Protein AF-A0AAE0CJY1-F1 (afdb_monomer_lite)

Structure (mmCIF, N/CA/C/O backbone):
data_AF-A0AAE0CJY1-F1
#
_entry.id   AF-A0AAE0CJY1-F1
#
loop_
_atom_site.group_PDB
_atom_site.id
_atom_site.type_symbol
_atom_site.label_atom_id
_atom_site.label_alt_id
_atom_site.label_comp_id
_atom_site.label_asym_id
_atom_site.label_entity_id
_atom_site.label_seq_id
_atom_site.pdbx_PDB_ins_code
_atom_site.Cartn_x
_atom_site.Cartn_y
_atom_site.Cartn_z
_atom_site.occupancy
_atom_site.B_iso_or_equiv
_atom_site.auth_seq_id
_atom_site.auth_comp_id
_atom_site.auth_asym_id
_atom_site.auth_atom_id
_atom_site.pdbx_PDB_model_num
ATOM 1 N N . MET A 1 1 ? 12.814 2.830 -8.014 1.00 66.75 1 MET A N 1
ATOM 2 C CA . MET A 1 1 ? 12.159 2.027 -6.956 1.00 66.75 1 MET A CA 1
ATOM 3 C C . MET A 1 1 ? 10.994 2.787 -6.320 1.00 66.75 1 MET A C 1
ATOM 5 O O . MET A 1 1 ? 9.880 2.330 -6.532 1.00 66.75 1 MET A O 1
ATOM 9 N N . PRO A 1 2 ? 11.166 3.955 -5.658 1.00 80.88 2 PRO A N 1
ATOM 10 C CA . PRO A 1 2 ? 10.028 4.695 -5.076 1.00 80.88 2 PRO A CA 1
ATOM 11 C C . PRO A 1 2 ? 8.967 5.087 -6.116 1.00 80.88 2 PRO A C 1
ATOM 13 O O . PRO A 1 2 ? 7.775 5.058 -5.840 1.00 80.88 2 PRO A O 1
ATOM 16 N N . THR A 1 3 ? 9.392 5.351 -7.352 1.00 83.31 3 THR A N 1
ATOM 17 C CA . THR A 1 3 ? 8.509 5.640 -8.490 1.00 83.31 3 THR A CA 1
ATOM 18 C C . THR A 1 3 ? 7.464 4.555 -8.763 1.00 83.31 3 THR A C 1
ATOM 20 O O . THR A 1 3 ? 6.325 4.890 -9.070 1.00 83.31 3 THR A O 1
ATOM 23 N N . GLN A 1 4 ? 7.809 3.271 -8.623 1.00 83.88 4 GLN A N 1
ATOM 24 C CA . GLN A 1 4 ? 6.857 2.181 -8.863 1.00 83.88 4 GLN A CA 1
ATOM 25 C C . GLN A 1 4 ? 5.826 2.065 -7.742 1.00 83.88 4 GLN A C 1
ATOM 27 O O . GLN A 1 4 ? 4.643 1.931 -8.030 1.00 83.88 4 GLN A O 1
ATOM 32 N N . LEU A 1 5 ? 6.251 2.176 -6.481 1.00 86.94 5 LEU A N 1
ATOM 33 C CA . LEU A 1 5 ? 5.327 2.162 -5.344 1.00 86.94 5 LEU A CA 1
ATOM 34 C C . LEU A 1 5 ? 4.375 3.365 -5.380 1.00 86.94 5 LEU A C 1
ATOM 36 O O . LEU A 1 5 ? 3.177 3.192 -5.188 1.00 86.94 5 LEU A O 1
ATOM 40 N N . ASN A 1 6 ? 4.875 4.556 -5.725 1.00 86.75 6 ASN A N 1
ATOM 41 C CA . ASN A 1 6 ? 4.035 5.741 -5.915 1.00 86.75 6 ASN A CA 1
ATOM 42 C C . ASN A 1 6 ? 3.017 5.548 -7.046 1.00 86.75 6 ASN A C 1
ATOM 44 O O . ASN A 1 6 ? 1.856 5.910 -6.895 1.00 86.75 6 ASN A O 1
ATOM 48 N N . PHE A 1 7 ? 3.422 4.941 -8.164 1.00 86.62 7 PHE A N 1
ATOM 49 C CA . PHE A 1 7 ? 2.495 4.627 -9.251 1.00 86.62 7 PHE A CA 1
ATOM 50 C C . PHE A 1 7 ? 1.404 3.635 -8.814 1.00 86.62 7 PHE A C 1
ATOM 52 O O . PHE A 1 7 ? 0.226 3.827 -9.128 1.00 86.62 7 PHE A O 1
ATOM 59 N N . MET A 1 8 ? 1.777 2.598 -8.055 1.00 88.81 8 MET A N 1
ATOM 60 C CA . MET A 1 8 ? 0.822 1.643 -7.488 1.00 88.81 8 MET A CA 1
ATOM 61 C C . MET A 1 8 ? -0.154 2.346 -6.543 1.00 88.81 8 MET A C 1
ATOM 63 O O . MET A 1 8 ? -1.360 2.165 -6.695 1.00 88.81 8 MET A O 1
ATOM 67 N N . LEU A 1 9 ? 0.338 3.206 -5.647 1.00 89.31 9 LEU A N 1
ATOM 68 C CA . LEU A 1 9 ? -0.497 3.978 -4.727 1.00 89.31 9 LEU A CA 1
ATOM 69 C C . LEU A 1 9 ? -1.500 4.866 -5.474 1.00 89.31 9 LEU A C 1
ATOM 71 O O . LEU A 1 9 ? -2.699 4.778 -5.216 1.00 89.31 9 LEU A O 1
ATOM 75 N N . SER A 1 10 ? -1.041 5.656 -6.448 1.00 88.75 10 SER A N 1
ATOM 76 C CA . SER A 1 10 ? -1.917 6.515 -7.257 1.00 88.75 10 SER A CA 1
ATOM 77 C C . SER A 1 10 ? -2.984 5.713 -8.001 1.00 88.75 10 SER A C 1
ATOM 79 O O . SER A 1 10 ? -4.138 6.130 -8.084 1.00 88.75 10 SER A O 1
ATOM 81 N N . THR A 1 11 ? -2.627 4.531 -8.513 1.00 87.19 11 THR A N 1
ATOM 82 C CA . THR A 1 11 ? -3.593 3.655 -9.189 1.00 87.19 11 THR A CA 1
ATOM 83 C C . THR A 1 11 ? -4.627 3.113 -8.205 1.00 87.19 11 THR A C 1
ATOM 85 O O . THR A 1 11 ? -5.814 3.088 -8.513 1.00 87.19 11 THR A O 1
ATOM 88 N N . CYS A 1 12 ? -4.206 2.732 -6.998 1.00 87.69 12 CYS A N 1
ATOM 89 C CA . CYS A 1 12 ? -5.122 2.277 -5.957 1.00 87.69 12 CYS A CA 1
ATOM 90 C C . CYS A 1 12 ? -6.098 3.379 -5.531 1.00 87.69 12 CYS A C 1
ATOM 92 O O . CYS A 1 12 ? -7.289 3.118 -5.389 1.00 87.69 12 CYS A O 1
ATOM 94 N N . GLN A 1 13 ? -5.616 4.615 -5.384 1.00 88.06 13 GLN A N 1
ATOM 95 C CA . GLN A 1 13 ? -6.454 5.777 -5.077 1.00 88.06 13 GLN A CA 1
ATOM 96 C C . GLN A 1 13 ? -7.461 6.071 -6.196 1.00 88.06 13 GLN A C 1
ATOM 98 O O . GLN A 1 13 ? -8.618 6.381 -5.917 1.00 88.06 13 GLN A O 1
ATOM 103 N N . LEU A 1 14 ? -7.049 5.922 -7.459 1.00 87.44 14 LEU A N 1
ATOM 104 C CA . LEU A 1 14 ? -7.940 6.066 -8.609 1.00 87.44 14 LEU A CA 1
ATOM 105 C C . LEU A 1 14 ? -9.021 4.975 -8.644 1.00 87.44 14 LEU A C 1
ATOM 107 O O . LEU A 1 14 ? -10.178 5.267 -8.919 1.00 87.44 14 LEU A O 1
ATOM 111 N N . ILE A 1 15 ? -8.668 3.722 -8.349 1.00 85.38 15 ILE A N 1
ATOM 112 C CA . ILE A 1 15 ? -9.651 2.631 -8.274 1.00 85.38 15 ILE A CA 1
ATOM 113 C C . ILE A 1 15 ? -10.620 2.882 -7.114 1.00 85.38 15 ILE A C 1
ATOM 115 O O . ILE A 1 15 ? -11.828 2.740 -7.282 1.00 85.38 15 ILE A O 1
ATOM 119 N N . ALA A 1 16 ? -10.107 3.309 -5.958 1.00 85.31 16 ALA A N 1
ATOM 120 C CA . ALA A 1 16 ? -10.922 3.616 -4.788 1.00 85.31 16 ALA A CA 1
ATOM 121 C C . ALA A 1 16 ? -11.911 4.772 -5.032 1.00 85.31 16 ALA A C 1
ATOM 123 O O . ALA A 1 16 ? -12.988 4.780 -4.440 1.00 85.31 16 ALA A O 1
ATOM 124 N N . SER A 1 17 ? -11.587 5.725 -5.914 1.00 88.56 17 SER A N 1
ATOM 125 C CA . SER A 1 17 ? -12.497 6.817 -6.286 1.00 88.56 17 SER A CA 1
ATOM 126 C C . SER A 1 17 ? -13.558 6.418 -7.321 1.00 88.56 17 SER A C 1
ATOM 128 O O . SER A 1 17 ? -14.467 7.203 -7.593 1.00 88.56 17 SER A O 1
ATOM 130 N N . MET A 1 18 ? -13.490 5.200 -7.872 1.00 88.94 18 MET A N 1
ATOM 131 C CA . MET A 1 18 ? -14.427 4.672 -8.864 1.00 88.94 18 MET A CA 1
ATOM 132 C C . MET A 1 18 ? -15.193 3.460 -8.305 1.00 88.94 18 MET A C 1
ATOM 134 O O . MET A 1 18 ? -14.743 2.321 -8.450 1.00 88.94 18 MET A O 1
ATOM 138 N N . PRO A 1 19 ? -16.399 3.655 -7.736 1.00 83.31 19 PRO A N 1
ATOM 139 C CA . PRO A 1 19 ? -17.176 2.577 -7.115 1.00 83.31 19 PRO A CA 1
ATOM 140 C C . PRO A 1 19 ? -17.461 1.396 -8.055 1.00 83.31 19 PRO A C 1
ATOM 142 O O . PRO A 1 19 ? -17.532 0.253 -7.619 1.00 83.31 19 PRO A O 1
ATOM 145 N N . SER A 1 20 ? -17.572 1.653 -9.362 1.00 87.00 20 SER A N 1
ATOM 146 C CA . SER A 1 20 ? -17.816 0.637 -10.397 1.00 87.00 20 SER A CA 1
ATOM 147 C C . SER A 1 20 ? -16.662 -0.355 -10.602 1.00 87.00 20 SER A C 1
ATOM 149 O O . SER A 1 20 ? -16.840 -1.378 -11.273 1.00 87.00 20 SER A O 1
ATOM 151 N N . LEU A 1 21 ? -15.480 -0.055 -10.058 1.00 81.50 21 LEU A N 1
ATOM 152 C CA . LEU A 1 21 ? -14.300 -0.916 -10.100 1.00 81.50 21 LEU A CA 1
ATOM 153 C C . LEU A 1 21 ? -14.078 -1.685 -8.792 1.00 81.50 21 LEU A C 1
ATOM 155 O O . LEU A 1 21 ? -13.306 -2.638 -8.801 1.00 81.50 21 LEU A O 1
ATOM 159 N N . ALA A 1 22 ? -14.758 -1.320 -7.699 1.00 76.56 22 ALA A N 1
ATOM 160 C CA . ALA A 1 22 ? -14.514 -1.881 -6.367 1.00 76.56 22 ALA A CA 1
ATOM 161 C C . ALA A 1 22 ? -14.799 -3.393 -6.266 1.00 76.56 22 ALA A C 1
ATOM 163 O O . ALA A 1 22 ? -14.138 -4.090 -5.498 1.00 76.56 22 ALA A O 1
ATOM 164 N N . ASP A 1 23 ? -15.744 -3.902 -7.063 1.00 80.50 23 ASP A N 1
ATOM 165 C CA . ASP A 1 23 ? -16.103 -5.328 -7.107 1.00 80.50 23 ASP A CA 1
ATOM 166 C C . ASP A 1 23 ? -15.349 -6.119 -8.194 1.00 80.50 23 ASP A C 1
ATOM 168 O O . ASP A 1 23 ? -15.612 -7.306 -8.400 1.00 80.50 23 ASP A O 1
ATOM 172 N N . ARG A 1 24 ? -14.426 -5.488 -8.932 1.00 82.19 24 ARG A N 1
ATOM 173 C CA . ARG A 1 24 ? -13.670 -6.163 -9.995 1.00 82.19 24 ARG A CA 1
ATOM 174 C C . ARG A 1 24 ? -12.376 -6.757 -9.453 1.00 82.19 24 ARG A C 1
ATOM 176 O O . ARG A 1 24 ? -11.654 -6.114 -8.702 1.00 82.19 24 ARG A O 1
ATOM 183 N N . TYR A 1 25 ? -12.034 -7.948 -9.941 1.00 84.06 25 TYR A N 1
ATOM 184 C CA . TYR A 1 25 ? -10.709 -8.524 -9.732 1.00 84.06 25 TYR A CA 1
ATOM 185 C C . TYR A 1 25 ? -9.669 -7.685 -10.480 1.00 84.06 25 TYR A C 1
ATOM 187 O O . TYR A 1 25 ? -9.695 -7.603 -11.712 1.00 84.06 25 TYR A O 1
ATOM 195 N N . VAL A 1 26 ? -8.760 -7.055 -9.741 1.00 84.19 26 VAL A N 1
ATOM 196 C CA . VAL A 1 26 ? -7.665 -6.261 -10.305 1.00 84.19 26 VAL A CA 1
ATOM 197 C C . VAL A 1 26 ? -6.362 -7.014 -10.072 1.00 84.19 26 VAL A C 1
ATOM 199 O O . VAL A 1 26 ? -6.065 -7.449 -8.965 1.00 84.19 26 VAL A O 1
ATOM 202 N N . GLN A 1 27 ? -5.558 -7.166 -11.119 1.00 89.06 27 GLN A N 1
ATOM 203 C CA . GLN A 1 27 ? -4.218 -7.724 -10.994 1.00 89.06 27 GLN A CA 1
ATOM 204 C C . GLN A 1 27 ? -3.192 -6.687 -11.427 1.00 89.06 27 GLN A C 1
ATOM 206 O O . GLN A 1 27 ? -3.162 -6.270 -12.584 1.00 89.06 27 GLN A O 1
ATOM 211 N N . PHE A 1 28 ? -2.325 -6.292 -10.502 1.00 89.00 28 PHE A N 1
ATOM 212 C CA . PHE A 1 28 ? -1.158 -5.487 -10.821 1.00 89.00 28 PHE A CA 1
ATOM 213 C C . PHE A 1 28 ? -0.023 -6.388 -11.278 1.00 89.00 28 PHE A C 1
ATOM 215 O O . PHE A 1 28 ? 0.312 -7.385 -10.639 1.00 89.00 28 PHE A O 1
ATOM 222 N N . VAL A 1 29 ? 0.606 -5.998 -12.376 1.00 89.94 29 VAL A N 1
ATOM 223 C CA . VAL A 1 29 ? 1.747 -6.710 -12.933 1.00 89.94 29 VAL A CA 1
ATOM 224 C C . VAL A 1 29 ? 2.945 -5.775 -12.903 1.00 89.94 29 VAL A C 1
ATOM 226 O O . VAL A 1 29 ? 2.929 -4.726 -13.543 1.00 89.94 29 VAL A O 1
ATOM 229 N N . SER A 1 30 ? 3.972 -6.150 -12.144 1.00 89.50 30 SER A N 1
ATOM 230 C CA . SER A 1 30 ? 5.203 -5.368 -12.000 1.00 89.50 30 SER A CA 1
ATOM 231 C C . SER A 1 30 ? 6.414 -6.181 -12.441 1.00 89.50 30 SER A C 1
ATOM 233 O O . SER A 1 30 ? 6.492 -7.388 -12.217 1.00 89.50 30 SER A O 1
ATOM 235 N N . ASP A 1 31 ? 7.379 -5.510 -13.060 1.00 89.25 31 ASP A N 1
ATOM 236 C CA . ASP A 1 31 ? 8.668 -6.080 -13.455 1.00 89.25 31 ASP A CA 1
ATOM 237 C C . ASP A 1 31 ? 9.744 -5.940 -12.368 1.00 89.25 31 ASP A C 1
ATOM 239 O O . ASP A 1 31 ? 10.883 -6.366 -12.561 1.00 89.25 31 ASP A O 1
ATOM 243 N N . SER A 1 32 ? 9.397 -5.378 -11.208 1.00 90.50 32 SER A N 1
ATOM 244 C CA . SER A 1 32 ? 10.288 -5.295 -10.055 1.00 90.50 32 SER A CA 1
ATOM 245 C C . SER A 1 32 ? 9.934 -6.352 -9.028 1.00 90.50 32 SER A C 1
ATOM 247 O O . SER A 1 32 ? 8.990 -6.206 -8.251 1.00 90.50 32 SER A O 1
ATOM 249 N N . LYS A 1 33 ? 10.743 -7.414 -8.992 1.00 92.50 33 LYS A N 1
ATOM 250 C CA . LYS A 1 33 ? 10.584 -8.503 -8.023 1.00 92.50 33 LYS A CA 1
ATOM 251 C C . LYS A 1 33 ? 10.597 -7.989 -6.579 1.00 92.50 33 LYS A C 1
ATOM 253 O O . LYS A 1 33 ? 9.788 -8.444 -5.785 1.00 92.50 33 LYS A O 1
ATOM 258 N N . ALA A 1 34 ? 11.454 -7.010 -6.282 1.00 91.94 34 ALA A N 1
ATOM 259 C CA . ALA A 1 34 ? 11.550 -6.399 -4.959 1.00 91.94 34 ALA A CA 1
ATOM 260 C C . ALA A 1 34 ? 10.263 -5.656 -4.568 1.00 91.94 34 ALA A C 1
ATOM 262 O O . ALA A 1 34 ? 9.751 -5.849 -3.475 1.00 91.94 34 ALA A O 1
ATOM 263 N N . ALA A 1 35 ? 9.688 -4.850 -5.469 1.00 90.56 35 ALA A N 1
ATOM 264 C CA . ALA A 1 35 ? 8.438 -4.150 -5.170 1.00 90.56 35 ALA A CA 1
ATOM 265 C C . ALA A 1 35 ? 7.282 -5.136 -4.925 1.00 90.56 35 ALA A C 1
ATOM 267 O O . ALA A 1 35 ? 6.483 -4.934 -4.016 1.00 90.56 35 ALA A O 1
ATOM 268 N N . VAL A 1 36 ? 7.222 -6.224 -5.702 1.00 93.12 36 VAL A N 1
ATOM 269 C CA . VAL A 1 36 ? 6.224 -7.287 -5.517 1.00 93.12 36 VAL A CA 1
ATOM 270 C C . VAL A 1 36 ? 6.401 -7.996 -4.174 1.00 93.12 36 VAL A C 1
ATOM 272 O O . VAL A 1 36 ? 5.430 -8.101 -3.428 1.00 93.12 36 VAL A O 1
ATOM 275 N N . SER A 1 37 ? 7.618 -8.433 -3.832 1.00 93.81 37 SER A N 1
ATOM 276 C CA . SER A 1 37 ? 7.888 -9.093 -2.545 1.00 93.81 37 SER A CA 1
ATOM 277 C C . SER A 1 37 ? 7.582 -8.167 -1.368 1.00 93.81 37 SER A C 1
ATOM 279 O O . SER A 1 37 ? 7.025 -8.605 -0.360 1.00 93.81 37 SER A O 1
ATOM 281 N N . TRP A 1 38 ? 7.862 -6.867 -1.520 1.00 93.19 38 TRP A N 1
ATOM 282 C CA . TRP A 1 38 ? 7.523 -5.873 -0.512 1.00 93.19 38 TRP A CA 1
ATOM 283 C C . TRP A 1 38 ? 6.033 -5.712 -0.323 1.00 93.19 38 TRP A C 1
ATOM 285 O O . TRP A 1 38 ? 5.566 -5.729 0.805 1.00 93.19 38 TRP A O 1
ATOM 295 N N . VAL A 1 39 ? 5.241 -5.576 -1.377 1.00 91.50 39 VAL A N 1
ATOM 296 C CA . VAL A 1 39 ? 3.800 -5.399 -1.176 1.00 91.50 39 VAL A CA 1
ATOM 297 C C . VAL A 1 39 ? 3.141 -6.698 -0.693 1.00 91.50 39 VAL A C 1
ATOM 299 O O . VAL A 1 39 ? 2.256 -6.632 0.154 1.00 91.50 39 VAL A O 1
ATOM 302 N N . ASN A 1 40 ? 3.636 -7.867 -1.108 1.00 92.50 40 ASN A N 1
ATOM 303 C CA . ASN A 1 40 ? 3.096 -9.168 -0.698 1.00 92.50 40 ASN A CA 1
ATOM 304 C C . ASN A 1 40 ? 3.435 -9.589 0.742 1.00 92.50 40 ASN A C 1
ATOM 306 O O . ASN A 1 40 ? 2.903 -10.591 1.212 1.00 92.50 40 ASN A O 1
ATOM 310 N N . GLY A 1 41 ? 4.281 -8.849 1.466 1.00 90.75 41 GLY A N 1
ATOM 311 C CA . GLY A 1 41 ? 4.593 -9.187 2.861 1.00 90.75 41 GLY A CA 1
ATOM 312 C C . GLY A 1 41 ? 5.802 -10.091 3.062 1.00 90.75 41 GLY A C 1
ATOM 313 O O . GLY A 1 41 ? 6.062 -10.471 4.197 1.00 90.75 41 GLY A O 1
ATOM 314 N N . GLU A 1 42 ? 6.544 -10.420 2.005 1.00 90.94 42 GLU A N 1
ATOM 315 C CA . GLU A 1 42 ? 7.698 -11.324 2.098 1.00 90.94 42 GLU A CA 1
ATOM 316 C C . 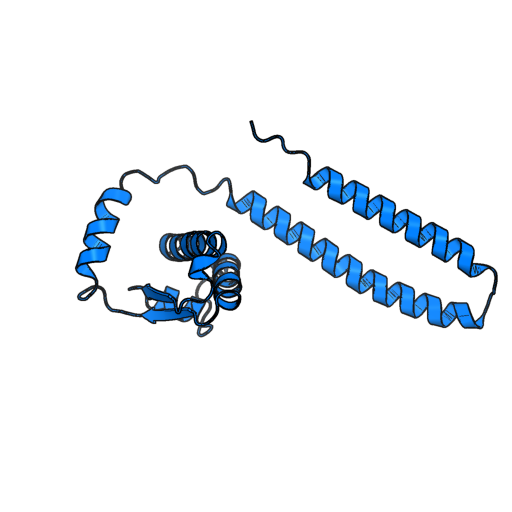GLU A 1 42 ? 8.930 -10.633 2.696 1.00 90.94 42 GLU A C 1
ATOM 318 O O . GLU A 1 42 ? 9.723 -11.261 3.391 1.00 90.94 42 GLU A O 1
ATOM 323 N N . ASP A 1 43 ? 9.091 -9.338 2.428 1.00 86.31 43 ASP A N 1
ATOM 324 C CA . ASP A 1 43 ? 10.221 -8.529 2.885 1.00 86.31 43 ASP A CA 1
ATOM 325 C C . ASP A 1 43 ? 9.788 -7.056 2.988 1.00 86.31 43 ASP A C 1
ATOM 327 O O . ASP A 1 43 ? 8.790 -6.653 2.396 1.00 86.31 43 ASP A O 1
ATOM 331 N N . PHE A 1 44 ? 10.526 -6.225 3.715 1.00 78.94 44 PHE A N 1
ATOM 332 C CA . PHE A 1 44 ? 10.402 -4.767 3.633 1.00 78.94 44 PHE A CA 1
ATOM 333 C C . PHE A 1 44 ? 11.572 -4.135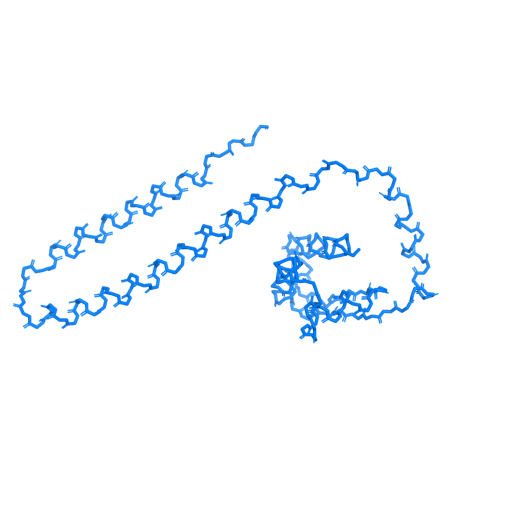 2.879 1.00 78.94 44 PHE A C 1
ATOM 335 O O . PHE A 1 44 ? 11.391 -3.063 2.305 1.00 78.94 44 PHE A O 1
ATOM 342 N N . GLY A 1 45 ? 12.740 -4.794 2.841 1.00 81.50 45 GLY A N 1
ATOM 343 C CA . GLY A 1 45 ? 13.965 -4.377 2.156 1.00 81.50 45 GLY A CA 1
ATOM 344 C C . GLY A 1 45 ? 14.553 -3.049 2.647 1.00 81.50 45 GLY A C 1
ATOM 345 O O . GLY A 1 45 ? 15.652 -3.006 3.190 1.00 81.50 45 GLY A O 1
ATOM 346 N N . ASN A 1 46 ? 13.827 -1.948 2.442 1.00 81.56 46 ASN A N 1
ATOM 347 C CA . ASN A 1 46 ? 14.210 -0.583 2.770 1.00 81.56 46 ASN A CA 1
ATOM 348 C C . ASN A 1 46 ? 13.212 0.051 3.750 1.00 81.56 46 ASN A C 1
ATOM 350 O O . ASN A 1 46 ? 12.084 0.384 3.383 1.00 81.56 46 ASN A O 1
ATOM 354 N N . LEU A 1 47 ? 13.672 0.292 4.981 1.00 88.44 47 LEU A N 1
ATOM 355 C CA . LEU A 1 47 ? 12.863 0.877 6.054 1.00 88.44 47 LEU A CA 1
ATOM 356 C C . LEU A 1 47 ? 12.290 2.260 5.706 1.00 88.44 47 LEU A C 1
ATOM 358 O O . LEU A 1 47 ? 11.204 2.601 6.161 1.00 88.44 47 LEU A O 1
ATOM 362 N N . ASN A 1 48 ? 12.958 3.023 4.837 1.00 91.25 48 ASN A N 1
ATOM 363 C CA . ASN A 1 48 ? 12.489 4.347 4.414 1.00 91.25 48 ASN A CA 1
ATOM 364 C C . ASN A 1 48 ? 11.241 4.292 3.517 1.00 91.25 48 ASN A C 1
ATOM 366 O O . ASN A 1 48 ? 10.627 5.322 3.262 1.00 91.25 48 ASN A O 1
ATOM 370 N N . LEU A 1 49 ? 10.887 3.114 2.996 1.00 89.50 49 LEU A N 1
ATOM 371 C CA . LEU A 1 49 ? 9.714 2.912 2.141 1.00 89.50 49 LEU A CA 1
ATOM 372 C C . LEU A 1 49 ? 8.574 2.194 2.871 1.00 89.50 49 LEU A C 1
ATOM 374 O O . LEU A 1 49 ? 7.544 1.933 2.259 1.00 89.50 49 LEU A O 1
ATOM 378 N N . VAL A 1 50 ? 8.743 1.866 4.155 1.00 91.12 50 VAL A N 1
ATOM 379 C CA . VAL A 1 50 ? 7.785 1.056 4.921 1.00 91.12 50 VAL A CA 1
ATOM 380 C C . VAL A 1 50 ? 6.410 1.708 4.982 1.00 91.12 50 VAL A C 1
ATOM 382 O O . VAL A 1 50 ? 5.422 1.025 4.736 1.00 91.12 50 VAL A O 1
ATOM 385 N N . GLU A 1 51 ? 6.346 3.014 5.243 1.00 91.19 51 GLU A N 1
ATOM 386 C CA . GLU A 1 51 ? 5.085 3.768 5.257 1.00 91.19 51 GLU A CA 1
ATOM 387 C C . GLU A 1 51 ? 4.356 3.639 3.913 1.00 91.19 51 GLU A C 1
ATOM 389 O O . GLU A 1 51 ? 3.222 3.175 3.861 1.00 91.19 51 GLU A O 1
ATOM 394 N N . LEU A 1 52 ? 5.065 3.895 2.809 1.00 90.56 52 LEU A N 1
ATOM 395 C CA . LEU A 1 52 ? 4.508 3.790 1.460 1.00 90.56 52 LEU A CA 1
ATOM 396 C C . LEU A 1 52 ? 4.059 2.358 1.115 1.00 90.56 52 LEU A C 1
ATOM 398 O O . LEU A 1 52 ? 3.041 2.164 0.454 1.00 90.56 52 LEU A O 1
ATOM 402 N N . ILE A 1 53 ? 4.807 1.342 1.556 1.00 90.69 53 ILE A N 1
ATOM 403 C CA . ILE A 1 53 ? 4.437 -0.069 1.379 1.00 90.69 53 ILE A CA 1
ATOM 404 C C . ILE A 1 53 ? 3.144 -0.375 2.143 1.00 90.69 53 ILE A C 1
ATOM 406 O O . ILE A 1 53 ? 2.263 -1.041 1.597 1.00 90.69 53 ILE A O 1
ATOM 410 N N . TYR A 1 54 ? 3.009 0.108 3.380 1.00 92.31 54 TYR A N 1
ATOM 411 C CA . TYR A 1 54 ? 1.795 -0.077 4.172 1.00 92.31 54 TYR A CA 1
ATOM 412 C C . TYR A 1 54 ? 0.593 0.647 3.575 1.00 92.31 54 TYR A C 1
ATOM 414 O O . TYR A 1 54 ? -0.473 0.039 3.511 1.00 92.31 54 TYR A O 1
ATOM 422 N N . ASP A 1 55 ? 0.761 1.871 3.076 1.00 90.56 55 ASP A N 1
ATOM 423 C CA . ASP A 1 55 ? -0.311 2.610 2.405 1.00 90.56 55 ASP A CA 1
ATOM 424 C C . ASP A 1 55 ? -0.835 1.840 1.194 1.00 90.56 55 ASP A C 1
ATOM 426 O O . ASP A 1 55 ? -2.043 1.631 1.054 1.00 90.56 55 ASP A O 1
ATOM 430 N N . VAL A 1 56 ? 0.074 1.342 0.346 1.00 90.62 56 VAL A N 1
ATOM 431 C CA . VAL A 1 56 ? -0.304 0.489 -0.786 1.00 90.62 56 VAL A CA 1
ATOM 432 C C . VAL A 1 56 ? -1.061 -0.734 -0.272 1.00 90.62 56 VAL A C 1
ATOM 434 O O . VAL A 1 56 ? -2.201 -0.938 -0.679 1.00 90.62 56 VAL A O 1
ATOM 437 N N . ARG A 1 57 ? -0.495 -1.511 0.663 1.00 90.12 57 ARG A N 1
ATOM 438 C CA . ARG A 1 57 ? -1.136 -2.723 1.211 1.00 90.12 57 ARG A CA 1
ATOM 439 C C . ARG A 1 57 ? -2.525 -2.453 1.792 1.00 90.12 57 ARG A C 1
ATOM 441 O O . ARG A 1 57 ? -3.434 -3.245 1.558 1.00 90.12 57 ARG A O 1
ATOM 448 N N . LEU A 1 58 ? -2.699 -1.353 2.521 1.00 90.31 58 LEU A N 1
ATOM 449 C CA . LEU A 1 58 ? -3.977 -0.961 3.109 1.00 90.31 58 LEU A CA 1
ATOM 450 C C . LEU A 1 58 ? -5.026 -0.709 2.023 1.00 90.31 58 LEU A C 1
ATOM 452 O O . LEU A 1 58 ? -6.150 -1.199 2.120 1.00 90.31 58 LEU A O 1
ATOM 456 N N . HIS A 1 59 ? -4.655 0.006 0.960 1.00 86.62 59 HIS A N 1
ATOM 457 C CA . HIS A 1 59 ? -5.554 0.200 -0.171 1.00 86.62 59 HIS A CA 1
ATOM 458 C C . HIS A 1 59 ? -5.879 -1.112 -0.888 1.00 86.62 59 HIS A C 1
ATOM 460 O O . HIS A 1 59 ? -7.033 -1.323 -1.256 1.00 86.62 59 HIS A O 1
ATOM 466 N N . LEU A 1 60 ? -4.900 -2.006 -1.051 1.00 84.69 60 LEU A N 1
ATOM 467 C CA . LEU A 1 60 ? -5.140 -3.313 -1.664 1.00 84.69 60 LEU A CA 1
ATOM 468 C C . LEU A 1 60 ? -6.101 -4.164 -0.849 1.00 84.69 60 LEU A C 1
ATOM 470 O O . LEU A 1 60 ? -6.965 -4.814 -1.423 1.00 84.69 60 LEU A O 1
ATOM 474 N N . PHE A 1 61 ? -5.975 -4.133 0.476 1.00 85.31 61 PHE A N 1
ATOM 475 C CA . PHE A 1 61 ? -6.850 -4.875 1.374 1.00 85.31 61 PHE A CA 1
ATOM 476 C C . PHE A 1 61 ? -8.317 -4.438 1.250 1.00 85.31 61 PHE A C 1
ATOM 478 O O . PHE A 1 61 ? -9.224 -5.261 1.352 1.00 85.31 61 PHE A O 1
ATOM 485 N N . ASN A 1 62 ? -8.553 -3.152 0.981 1.00 83.00 62 ASN A N 1
ATOM 486 C CA . ASN A 1 62 ? -9.898 -2.608 0.796 1.00 83.00 62 ASN A CA 1
ATOM 487 C C . ASN A 1 62 ? -10.517 -2.958 -0.569 1.00 83.00 62 ASN A C 1
ATOM 489 O O . ASN A 1 62 ? -11.732 -2.848 -0.733 1.00 83.00 62 ASN A O 1
ATOM 493 N N . LEU A 1 63 ? -9.708 -3.378 -1.545 1.00 81.69 63 LEU A N 1
ATOM 494 C CA . LEU A 1 63 ? -10.163 -3.772 -2.875 1.00 81.69 63 LEU A CA 1
ATOM 495 C C . LEU A 1 63 ? -10.378 -5.289 -2.908 1.00 81.69 63 LEU A C 1
ATOM 497 O O . LEU A 1 63 ? -9.452 -6.080 -2.720 1.00 81.69 63 LEU A O 1
ATOM 501 N N . LYS A 1 64 ? -11.621 -5.726 -3.136 1.00 77.06 64 LYS A N 1
ATOM 502 C CA . LYS A 1 64 ? -11.951 -7.155 -3.139 1.00 77.06 64 LYS A CA 1
ATOM 503 C C . LYS A 1 64 ? -11.268 -7.851 -4.318 1.00 77.06 64 LYS A C 1
ATOM 505 O O . LYS A 1 64 ? -11.586 -7.595 -5.472 1.00 77.06 64 LYS A O 1
ATOM 510 N N . GLY A 1 65 ? -10.370 -8.789 -4.017 1.00 68.38 65 GLY A N 1
ATOM 511 C CA . GLY A 1 65 ? -9.756 -9.647 -5.031 1.00 68.38 65 GLY A CA 1
ATOM 512 C C . GLY A 1 65 ? -8.619 -8.978 -5.796 1.00 68.38 65 GLY A C 1
ATOM 513 O O . GLY A 1 65 ? -8.534 -9.117 -7.011 1.00 68.38 65 GLY A O 1
ATOM 514 N N . LEU A 1 66 ? -7.742 -8.256 -5.103 1.00 76.94 66 LEU A N 1
ATOM 515 C CA . LEU A 1 66 ? -6.583 -7.648 -5.736 1.00 76.94 66 LEU A CA 1
ATOM 516 C C . LEU A 1 66 ? -5.312 -8.482 -5.519 1.00 76.94 66 LEU A C 1
ATOM 518 O O . LEU A 1 66 ? -4.990 -8.848 -4.391 1.00 76.94 66 LEU A O 1
ATOM 522 N N . SER A 1 67 ? -4.593 -8.799 -6.602 1.00 85.31 67 SER A N 1
ATOM 523 C CA . SER A 1 67 ? -3.300 -9.501 -6.543 1.00 85.31 67 SER A CA 1
ATOM 524 C C . SER A 1 67 ? -2.187 -8.713 -7.228 1.00 85.31 67 SER A C 1
ATOM 526 O O . SER A 1 67 ? -2.421 -7.985 -8.194 1.00 85.31 67 SER A O 1
ATOM 528 N N . ILE A 1 68 ? -0.955 -8.860 -6.741 1.00 90.12 68 ILE A N 1
ATOM 529 C CA . ILE A 1 68 ? 0.242 -8.365 -7.422 1.00 90.12 68 ILE A CA 1
ATOM 530 C C . ILE A 1 68 ? 1.077 -9.560 -7.865 1.00 90.12 68 ILE A C 1
ATOM 532 O O . ILE A 1 68 ? 1.439 -10.413 -7.054 1.00 90.12 68 ILE A O 1
ATOM 536 N N . ALA A 1 69 ? 1.424 -9.589 -9.149 1.00 93.00 69 ALA A N 1
ATOM 537 C CA . ALA A 1 69 ? 2.279 -10.607 -9.735 1.00 93.00 69 ALA A CA 1
ATOM 538 C C . ALA A 1 69 ? 3.544 -9.989 -10.337 1.00 93.00 69 ALA A C 1
ATOM 540 O O . ALA A 1 69 ? 3.510 -8.950 -11.006 1.00 93.00 69 ALA A O 1
ATOM 541 N N . PHE A 1 70 ? 4.670 -10.670 -10.134 1.00 92.88 70 PHE A N 1
ATOM 542 C CA . PHE A 1 70 ? 5.901 -10.356 -10.841 1.00 92.88 70 PHE A CA 1
ATOM 543 C C . PHE A 1 70 ? 5.840 -10.912 -12.264 1.00 92.88 70 PHE A C 1
ATOM 545 O O . PHE A 1 70 ? 5.526 -12.086 -12.469 1.00 92.88 70 PHE A O 1
ATOM 552 N N . ARG A 1 71 ? 6.195 -10.084 -13.247 1.00 90.75 71 ARG A N 1
ATOM 553 C CA . ARG A 1 71 ? 6.348 -10.512 -14.637 1.00 90.75 71 ARG A CA 1
ATOM 554 C C . ARG A 1 71 ? 7.616 -9.903 -15.242 1.00 90.75 71 ARG A C 1
ATOM 556 O O . ARG A 1 71 ? 7.762 -8.684 -15.232 1.00 90.75 71 ARG A O 1
ATOM 563 N N . PRO A 1 72 ? 8.525 -10.713 -15.811 1.00 85.81 72 PRO A N 1
ATOM 564 C CA . PRO A 1 72 ? 9.778 -10.208 -16.355 1.00 85.81 72 PRO A CA 1
ATOM 565 C C . PRO A 1 72 ? 9.555 -9.273 -17.553 1.00 85.81 72 PRO A C 1
ATOM 567 O O . PRO A 1 72 ? 8.712 -9.517 -18.422 1.00 85.81 72 PRO A O 1
ATOM 570 N N . ARG A 1 73 ? 10.381 -8.225 -17.616 1.00 77.19 73 ARG A N 1
ATOM 571 C CA . ARG A 1 73 ? 10.292 -7.083 -18.541 1.00 77.19 73 ARG A CA 1
ATOM 572 C C . ARG A 1 73 ? 10.191 -7.449 -20.025 1.00 77.19 73 ARG A C 1
ATOM 574 O O . ARG A 1 73 ? 9.479 -6.788 -20.773 1.00 77.19 73 ARG A O 1
ATOM 581 N N . GLY A 1 74 ? 10.812 -8.559 -20.436 1.00 73.38 74 GLY A N 1
ATOM 582 C CA . GLY A 1 74 ? 10.733 -9.073 -21.811 1.00 73.38 74 GLY A CA 1
ATOM 583 C C . GLY A 1 74 ? 9.309 -9.391 -22.291 1.00 73.38 74 GLY A C 1
ATOM 584 O O . GLY A 1 74 ? 9.064 -9.433 -23.489 1.00 73.38 74 GLY A O 1
ATOM 585 N N . SER A 1 75 ? 8.357 -9.549 -21.370 1.00 67.19 75 SER A N 1
ATOM 586 C CA . SER A 1 75 ? 6.936 -9.775 -21.669 1.00 67.19 75 SER A CA 1
ATOM 587 C C . SER A 1 75 ? 6.048 -8.536 -21.463 1.00 67.19 75 SER A C 1
ATOM 589 O O . SER A 1 75 ? 4.828 -8.638 -21.556 1.00 67.19 75 SER A O 1
ATOM 591 N N . ASN A 1 76 ? 6.646 -7.368 -21.190 1.00 61.91 76 ASN A N 1
ATOM 592 C CA . ASN A 1 76 ? 5.947 -6.120 -20.857 1.00 61.91 76 ASN A CA 1
ATOM 593 C C . ASN A 1 76 ? 6.339 -4.942 -21.779 1.00 61.91 76 ASN A C 1
ATOM 595 O O . ASN A 1 76 ? 6.252 -3.776 -21.394 1.00 61.91 76 ASN A O 1
ATOM 599 N N . SER A 1 77 ? 6.772 -5.245 -23.008 1.00 71.94 77 SER A N 1
ATOM 600 C CA . SER A 1 77 ? 7.290 -4.273 -23.988 1.00 71.94 77 SER A CA 1
ATOM 601 C C . SER A 1 77 ? 6.299 -3.160 -24.350 1.00 71.94 77 SER A C 1
ATOM 603 O O . SER A 1 77 ? 6.711 -2.032 -24.631 1.00 71.94 77 SER A O 1
ATOM 605 N N . VAL A 1 78 ? 4.996 -3.448 -24.299 1.00 73.69 78 VAL A N 1
ATOM 606 C CA . VAL A 1 78 ? 3.926 -2.467 -24.535 1.00 73.69 78 VAL A CA 1
ATOM 607 C C . VAL A 1 78 ? 3.906 -1.416 -23.420 1.00 73.69 78 VAL A C 1
ATOM 609 O O . VAL A 1 78 ? 3.921 -0.221 -23.700 1.00 73.69 78 VAL A O 1
ATOM 612 N N . THR A 1 79 ? 3.962 -1.845 -22.158 1.00 68.00 79 THR A N 1
ATOM 613 C CA . THR A 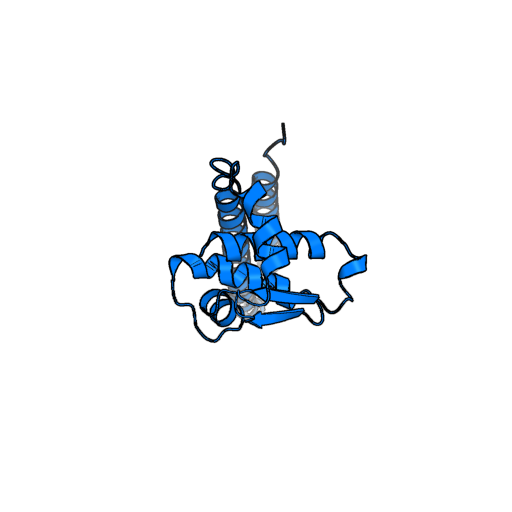1 79 ? 3.951 -0.955 -20.987 1.00 68.00 79 THR A CA 1
ATOM 614 C C . THR A 1 79 ? 5.215 -0.095 -20.919 1.00 68.00 79 THR A C 1
ATOM 616 O O . THR A 1 79 ? 5.133 1.108 -20.678 1.00 68.00 79 THR A O 1
ATOM 619 N N . ASP A 1 80 ? 6.383 -0.673 -21.213 1.00 67.81 80 ASP A N 1
ATOM 620 C CA . ASP A 1 80 ? 7.647 0.074 -21.291 1.00 67.81 80 ASP A CA 1
ATOM 621 C C . ASP A 1 80 ? 7.621 1.149 -22.392 1.00 67.81 80 ASP A C 1
ATOM 623 O O . ASP A 1 80 ? 8.185 2.232 -22.227 1.00 67.81 80 ASP A O 1
ATOM 627 N N . SER A 1 81 ? 6.953 0.873 -23.516 1.00 70.69 81 SER A N 1
ATOM 628 C CA . SER A 1 81 ? 6.791 1.845 -24.605 1.00 70.69 81 SER A CA 1
ATOM 629 C C . SER A 1 81 ? 5.902 3.026 -24.202 1.00 70.69 81 SER A C 1
ATOM 631 O O . SER A 1 81 ? 6.163 4.148 -24.628 1.00 70.69 81 SER A O 1
ATOM 633 N N . LEU A 1 82 ? 4.907 2.796 -23.339 1.00 69.38 82 LEU A N 1
ATOM 634 C CA . LEU A 1 82 ? 4.019 3.839 -22.811 1.00 69.38 82 LEU A CA 1
ATOM 635 C C . LEU A 1 82 ? 4.666 4.666 -21.690 1.00 69.38 82 LEU A C 1
ATOM 637 O O . LEU A 1 82 ? 4.373 5.851 -21.556 1.00 69.38 82 LEU A O 1
ATOM 641 N N . ALA A 1 83 ? 5.568 4.075 -20.903 1.00 65.44 83 ALA A N 1
ATOM 642 C CA . ALA A 1 83 ? 6.245 4.769 -19.804 1.00 65.44 83 ALA A CA 1
ATOM 643 C C . ALA A 1 83 ? 7.341 5.747 -20.275 1.00 65.44 83 ALA A C 1
ATOM 645 O O . ALA A 1 83 ? 7.593 6.763 -19.624 1.00 65.44 83 ALA A O 1
ATOM 646 N N . LYS A 1 84 ? 7.984 5.472 -21.418 1.00 66.06 84 LYS A N 1
ATOM 647 C CA . LYS A 1 84 ? 9.047 6.317 -21.996 1.00 66.06 84 LYS A CA 1
ATOM 648 C C . LYS A 1 84 ? 8.641 7.782 -22.240 1.00 66.06 84 LYS A C 1
ATOM 650 O O . LYS A 1 84 ? 9.403 8.648 -21.814 1.00 66.06 84 LYS A O 1
ATOM 655 N N . PRO A 1 85 ? 7.489 8.101 -22.861 1.00 57.62 85 PRO A N 1
ATOM 656 C CA . PRO A 1 85 ? 7.089 9.495 -23.087 1.00 57.62 85 PRO A CA 1
ATOM 657 C C . PRO A 1 85 ? 6.700 10.255 -21.804 1.00 57.62 85 PRO A C 1
ATOM 659 O O . PRO A 1 85 ? 6.785 11.478 -21.783 1.00 57.62 85 PRO A O 1
ATOM 662 N N . GLY A 1 86 ? 6.309 9.566 -20.723 1.00 54.50 86 GLY A N 1
ATOM 663 C CA . GLY A 1 86 ? 5.941 10.204 -19.448 1.00 54.50 86 GLY A CA 1
ATOM 664 C C . GLY A 1 86 ? 7.127 10.540 -18.534 1.00 54.50 86 GLY A C 1
ATOM 665 O O . GLY A 1 86 ? 7.028 11.413 -17.675 1.00 54.50 86 GLY A O 1
ATOM 666 N N . SER A 1 87 ? 8.275 9.884 -18.730 1.00 52.34 87 SER A N 1
ATOM 667 C CA . SER A 1 87 ? 9.486 10.083 -17.918 1.00 52.34 87 SER A CA 1
ATOM 668 C C . SER A 1 87 ? 10.170 11.439 -18.145 1.00 52.34 87 SER A C 1
ATOM 670 O O . SER A 1 87 ? 11.087 11.783 -17.403 1.00 52.34 87 SER A O 1
ATOM 672 N N . SER A 1 88 ? 9.771 12.196 -19.168 1.00 53.97 88 SER A N 1
ATOM 673 C CA . SER A 1 88 ? 10.469 13.413 -19.592 1.00 53.97 88 SER A CA 1
ATOM 674 C C . SER A 1 88 ? 10.060 14.679 -18.827 1.00 53.97 88 SER A C 1
ATOM 676 O O . SER A 1 88 ? 10.712 15.702 -19.006 1.00 53.97 88 SER A O 1
ATOM 678 N N . GLN A 1 89 ? 8.990 14.653 -18.018 1.00 52.47 89 GLN A N 1
ATOM 679 C CA . GLN A 1 89 ? 8.392 15.884 -17.458 1.00 52.47 89 GLN A CA 1
ATOM 680 C C . GLN A 1 89 ? 8.085 15.871 -15.949 1.00 52.47 89 GLN A C 1
ATOM 682 O O . GLN A 1 89 ? 7.727 16.908 -15.398 1.00 52.47 89 GLN A O 1
ATOM 687 N N . VAL A 1 90 ? 8.235 14.749 -15.238 1.00 49.09 90 VAL A N 1
ATOM 688 C CA . VAL A 1 90 ? 7.826 14.655 -13.820 1.00 49.09 90 VAL A CA 1
ATOM 689 C C . VAL A 1 90 ? 9.024 14.888 -12.892 1.00 49.09 90 VAL A C 1
ATOM 691 O O . VAL A 1 90 ? 9.540 13.956 -12.282 1.00 49.09 90 VAL A O 1
ATOM 694 N N . GLY A 1 91 ? 9.497 16.137 -12.839 1.00 48.78 91 GLY A N 1
ATOM 695 C CA . GLY A 1 91 ? 10.614 16.569 -11.987 1.00 48.78 91 GLY A CA 1
ATOM 696 C C . GLY A 1 91 ? 10.213 17.084 -10.599 1.00 48.78 91 GLY A C 1
ATOM 697 O O . GLY A 1 91 ? 10.783 16.640 -9.613 1.00 48.78 91 GLY A O 1
ATOM 698 N N . ASP A 1 92 ? 9.205 17.958 -10.473 1.00 46.78 92 ASP A N 1
ATOM 699 C CA . ASP A 1 92 ? 9.224 18.905 -9.333 1.00 46.78 92 ASP A CA 1
ATOM 700 C C . ASP A 1 92 ? 7.972 18.958 -8.425 1.00 46.78 92 ASP A C 1
ATOM 702 O O . ASP A 1 92 ? 7.912 19.764 -7.498 1.00 46.78 92 ASP A O 1
ATOM 706 N N . GLY A 1 93 ? 6.955 18.111 -8.628 1.00 45.66 93 GLY A N 1
ATOM 707 C CA . GLY A 1 93 ? 5.645 18.295 -7.966 1.00 45.66 93 GLY A CA 1
ATOM 708 C C . GLY A 1 93 ? 5.313 17.418 -6.745 1.00 45.66 93 GLY A C 1
ATOM 709 O O . GLY A 1 93 ? 4.445 17.783 -5.952 1.00 45.66 93 GLY A O 1
ATOM 710 N N . LEU A 1 94 ? 5.943 16.249 -6.575 1.00 48.94 94 LEU A N 1
ATOM 711 C CA . LEU A 1 94 ? 5.375 15.183 -5.725 1.00 48.94 94 LEU A CA 1
ATOM 712 C C . LEU A 1 94 ? 5.680 15.319 -4.217 1.00 48.94 94 LEU A C 1
ATOM 714 O O . LEU A 1 94 ? 4.949 14.780 -3.387 1.00 48.94 94 LEU A O 1
ATOM 718 N N . SER A 1 95 ? 6.711 16.076 -3.829 1.00 48.66 95 SER A N 1
ATOM 719 C CA . SER A 1 95 ? 7.154 16.147 -2.424 1.00 48.66 95 SER A CA 1
ATOM 720 C C . SER A 1 95 ? 6.222 16.940 -1.498 1.00 48.66 95 SER A C 1
ATOM 722 O O . SER A 1 95 ? 6.294 16.785 -0.282 1.00 48.66 95 SER A O 1
ATOM 724 N N . ARG A 1 96 ? 5.321 17.780 -2.026 1.00 42.38 96 ARG A N 1
ATOM 725 C CA . ARG A 1 96 ? 4.481 18.664 -1.191 1.00 42.38 96 ARG A CA 1
ATOM 726 C C . ARG A 1 96 ? 3.197 18.001 -0.671 1.00 42.38 96 ARG A C 1
ATOM 728 O O . ARG A 1 96 ? 2.646 18.459 0.327 1.00 42.38 96 ARG A O 1
ATOM 735 N N . GLY A 1 97 ? 2.731 16.929 -1.319 1.00 43.84 97 GLY A N 1
ATOM 736 C CA . GLY A 1 97 ? 1.519 16.196 -0.927 1.00 43.84 97 GLY A CA 1
ATOM 737 C C . GLY A 1 97 ? 1.749 15.166 0.183 1.00 43.84 97 GLY A C 1
ATOM 738 O O . GLY A 1 97 ? 0.928 15.048 1.090 1.00 43.84 97 GLY A O 1
ATOM 739 N N . MET A 1 98 ? 2.895 14.474 0.166 1.00 48.06 98 MET A N 1
ATOM 740 C CA . MET A 1 98 ? 3.191 13.396 1.123 1.00 48.06 98 MET A CA 1
ATOM 741 C C . MET A 1 98 ? 3.364 13.900 2.564 1.00 48.06 98 MET A C 1
ATOM 743 O O . MET A 1 98 ? 2.881 13.259 3.492 1.00 48.06 98 MET A O 1
ATOM 747 N N . PHE A 1 99 ? 3.937 15.094 2.768 1.00 48.09 99 PHE A N 1
ATOM 748 C CA . PHE A 1 99 ? 4.044 15.689 4.110 1.00 48.09 99 PHE A CA 1
ATOM 749 C C . PHE A 1 99 ? 2.683 16.012 4.740 1.00 48.09 99 PHE A C 1
ATOM 751 O O . PHE A 1 99 ? 2.536 15.926 5.958 1.00 48.09 99 PHE A O 1
ATOM 758 N N . LYS A 1 100 ? 1.670 16.358 3.933 1.00 45.47 100 LYS A N 1
ATOM 759 C CA . LYS A 1 100 ? 0.313 16.605 4.442 1.00 45.47 100 LYS A CA 1
ATOM 760 C C . LYS A 1 100 ? -0.384 15.310 4.850 1.00 45.47 100 LYS A C 1
ATOM 762 O O . LYS A 1 100 ? -1.096 15.313 5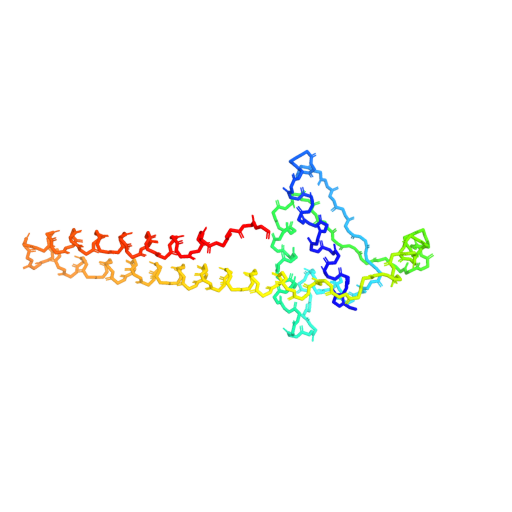.850 1.00 45.47 100 LYS A O 1
ATOM 767 N N . LEU A 1 101 ? -0.162 14.217 4.116 1.00 48.56 101 LEU A N 1
ATOM 768 C CA . LEU A 1 101 ? -0.763 12.923 4.438 1.00 48.56 101 LEU A CA 1
ATOM 769 C C . LEU A 1 101 ? -0.151 12.327 5.712 1.00 48.56 101 LEU A C 1
ATOM 771 O O . LEU A 1 101 ? -0.898 11.951 6.609 1.00 48.56 101 LEU A O 1
ATOM 775 N N . ALA A 1 102 ? 1.180 12.354 5.843 1.00 51.97 102 ALA A N 1
ATOM 776 C CA . ALA A 1 102 ? 1.884 11.871 7.034 1.00 51.97 102 ALA A CA 1
ATOM 777 C C . ALA A 1 102 ? 1.511 12.674 8.294 1.00 51.97 102 ALA A C 1
ATOM 779 O O . ALA A 1 102 ? 1.268 12.102 9.356 1.00 51.97 102 ALA A O 1
ATOM 780 N N . ALA A 1 103 ? 1.372 14.002 8.177 1.00 54.94 103 ALA A N 1
ATOM 781 C CA . ALA A 1 103 ? 0.884 14.834 9.277 1.00 54.94 103 ALA A CA 1
ATOM 782 C C . ALA A 1 103 ? -0.563 14.482 9.669 1.00 54.94 103 ALA A C 1
ATOM 784 O O . ALA A 1 103 ? -0.886 14.422 10.854 1.00 54.94 103 ALA A O 1
ATOM 785 N N . CYS A 1 104 ? -1.426 14.197 8.689 1.00 56.91 104 CYS A N 1
ATOM 786 C CA . CYS A 1 104 ? -2.813 13.812 8.936 1.00 56.91 104 CYS A CA 1
ATOM 787 C C . CYS A 1 104 ? -2.915 12.420 9.586 1.00 56.91 104 CYS A C 1
ATOM 789 O O . CYS A 1 104 ? -3.661 12.245 10.550 1.00 56.91 104 CYS A O 1
ATOM 791 N N . LEU A 1 105 ? -2.107 11.457 9.130 1.00 61.31 105 LEU A N 1
ATOM 792 C CA . LEU A 1 105 ? -2.062 10.100 9.676 1.00 61.31 105 LEU A CA 1
ATOM 793 C C . LEU A 1 105 ? -1.492 10.080 11.100 1.00 61.31 105 LEU A C 1
ATOM 795 O O . LEU A 1 105 ? -2.042 9.417 11.977 1.00 61.31 105 LEU A O 1
ATOM 799 N N . HIS A 1 106 ? -0.437 10.860 11.357 1.00 68.94 106 HIS A N 1
ATOM 800 C CA . HIS A 1 106 ? 0.132 11.018 12.693 1.00 68.94 106 HIS A CA 1
ATOM 801 C C . HIS A 1 106 ? -0.872 11.670 13.656 1.00 68.94 106 HIS A C 1
ATOM 803 O O . HIS A 1 106 ? -1.036 11.206 14.783 1.00 68.94 106 HIS A O 1
ATOM 809 N N . CYS A 1 107 ? -1.619 12.686 13.206 1.00 66.69 107 CYS A N 1
ATOM 810 C CA . CYS A 1 107 ? -2.715 13.263 13.989 1.00 66.69 107 CYS A CA 1
ATOM 811 C C . CYS A 1 107 ? -3.822 12.240 14.277 1.00 66.69 107 CYS A C 1
ATOM 813 O O . CYS A 1 107 ? -4.290 12.158 15.413 1.00 66.69 107 CYS A O 1
ATOM 815 N N . PHE A 1 108 ? -4.210 11.431 13.289 1.00 70.31 108 PHE A N 1
ATOM 816 C CA . PHE A 1 108 ? -5.232 10.400 13.463 1.00 70.31 108 PHE A CA 1
ATOM 817 C C . PHE A 1 108 ? -4.788 9.304 14.442 1.00 70.31 108 PHE A C 1
ATOM 819 O O . PHE A 1 108 ? -5.547 8.915 15.329 1.00 70.31 108 PHE A O 1
ATOM 826 N N . PHE A 1 109 ? -3.541 8.845 14.335 1.00 70.56 109 PHE A N 1
ATOM 827 C CA . PHE A 1 109 ? -2.985 7.823 15.219 1.00 70.56 109 PHE A CA 1
ATOM 828 C C . PHE A 1 109 ? -2.852 8.324 16.660 1.00 70.56 109 PHE A C 1
ATOM 830 O O . PHE A 1 109 ? -3.281 7.639 17.589 1.00 70.56 109 PHE A O 1
ATOM 837 N N . CYS A 1 110 ? -2.349 9.548 16.856 1.00 73.75 110 CYS A N 1
ATOM 838 C CA . CYS A 1 110 ? -2.291 10.188 18.171 1.00 73.75 110 CYS A CA 1
ATOM 839 C C . CYS A 1 110 ? -3.687 10.355 18.785 1.00 73.75 110 CYS A C 1
ATOM 841 O O . CYS A 1 110 ? -3.871 10.086 19.972 1.00 73.75 110 CYS A O 1
ATOM 843 N N . PHE A 1 111 ? -4.682 10.735 17.980 1.00 73.19 111 PHE A N 1
ATOM 844 C CA . PHE A 1 111 ? -6.068 10.840 18.429 1.00 73.19 111 PHE A CA 1
ATOM 845 C C . PHE A 1 111 ? -6.637 9.484 18.857 1.00 73.19 111 PHE A C 1
ATOM 847 O O . PHE A 1 111 ? -7.257 9.370 19.913 1.00 73.19 111 PHE A O 1
ATOM 854 N N . PHE A 1 112 ? -6.393 8.440 18.066 1.00 72.69 112 PHE A N 1
ATOM 855 C CA . PHE A 1 112 ? -6.868 7.094 18.358 1.00 72.69 112 PHE A CA 1
ATOM 856 C C . PHE A 1 112 ? -6.232 6.521 19.631 1.00 72.69 112 PHE A C 1
ATOM 858 O O . PHE A 1 112 ? -6.941 6.007 20.496 1.00 72.69 112 PHE A O 1
ATOM 865 N N . LEU A 1 113 ? -4.912 6.657 19.792 1.00 74.00 113 LEU A N 1
ATOM 866 C CA . LEU A 1 113 ? -4.204 6.231 21.003 1.00 74.00 113 LEU A CA 1
ATOM 867 C C . LEU A 1 113 ? -4.699 6.980 22.237 1.00 74.00 113 LEU A C 1
ATOM 869 O O . LEU A 1 113 ? -4.974 6.355 23.262 1.00 74.00 113 LEU A O 1
ATOM 873 N N . PHE A 1 114 ? -4.868 8.298 22.124 1.00 75.56 114 PHE A N 1
ATOM 874 C CA . PHE A 1 114 ? -5.428 9.106 23.199 1.00 75.56 114 PHE A CA 1
ATOM 875 C C . PHE A 1 114 ? -6.832 8.626 23.576 1.00 75.56 114 PHE A C 1
ATOM 877 O O . PHE A 1 114 ? -7.107 8.407 24.752 1.00 75.56 114 PHE A O 1
ATOM 884 N N . TRP A 1 115 ? -7.698 8.380 22.590 1.00 76.56 115 TRP A N 1
ATOM 885 C CA . TRP A 1 115 ? -9.054 7.883 22.812 1.00 76.56 115 TRP A CA 1
ATOM 886 C C . TRP A 1 115 ? -9.083 6.523 23.520 1.00 76.56 115 TRP A C 1
ATOM 888 O O . TRP A 1 115 ? -9.865 6.329 24.452 1.00 76.56 115 TRP A O 1
ATOM 898 N N . VAL A 1 116 ? -8.224 5.583 23.113 1.00 73.50 116 VAL A N 1
ATOM 899 C CA . VAL A 1 116 ? -8.136 4.250 23.730 1.00 73.50 116 VAL A CA 1
ATOM 900 C C . VAL A 1 116 ? -7.654 4.346 25.176 1.00 73.50 116 VAL A C 1
ATOM 902 O O . VAL A 1 116 ? -8.311 3.805 26.066 1.00 73.50 116 VAL A O 1
ATOM 905 N N . VAL A 1 117 ? -6.555 5.065 25.426 1.00 75.81 117 VAL A N 1
ATOM 906 C CA . VAL A 1 117 ? -6.019 5.264 26.784 1.00 75.81 117 VAL A CA 1
ATOM 907 C C . VAL A 1 117 ? -7.065 5.940 27.666 1.00 75.81 117 VAL A C 1
ATOM 909 O O . VAL A 1 117 ? -7.332 5.482 28.774 1.00 75.81 117 VAL A O 1
ATOM 912 N N . PHE A 1 118 ? -7.733 6.965 27.138 1.00 74.31 118 PHE A N 1
ATOM 913 C CA . PHE A 1 118 ? -8.782 7.685 27.841 1.00 74.31 118 PHE A CA 1
ATOM 914 C C . PHE A 1 118 ? -9.952 6.778 28.237 1.00 74.31 118 PHE A C 1
ATOM 916 O O . PHE A 1 118 ? -10.388 6.798 29.389 1.00 74.31 118 PHE A O 1
ATOM 923 N N . LYS A 1 119 ? -10.430 5.925 27.322 1.00 73.19 119 LYS A N 1
ATOM 924 C CA . LYS A 1 119 ? -11.516 4.977 27.609 1.00 73.19 119 LYS A CA 1
ATOM 925 C C . LYS A 1 119 ? -11.149 4.008 28.731 1.00 73.19 119 LYS A C 1
ATOM 927 O O . LYS A 1 119 ? -11.976 3.752 29.604 1.00 73.19 119 LYS A O 1
ATOM 932 N N . VAL A 1 120 ? -9.920 3.493 28.718 1.00 75.62 120 VAL A N 1
ATOM 933 C CA . VAL A 1 120 ? -9.429 2.559 29.739 1.00 75.62 120 VAL A CA 1
ATOM 934 C C . VAL A 1 120 ? -9.308 3.259 31.094 1.00 75.62 120 VAL A C 1
ATOM 936 O O . VAL A 1 120 ? -9.808 2.747 32.093 1.00 75.62 120 VAL A O 1
ATOM 939 N N . SER A 1 121 ? -8.730 4.461 31.137 1.00 74.69 121 SER A N 1
ATOM 940 C CA . SER A 1 121 ? -8.602 5.237 32.375 1.00 74.69 121 SER A CA 1
ATOM 941 C C . SER A 1 121 ? -9.959 5.633 32.962 1.00 74.69 121 SER A C 1
ATOM 943 O O . SER A 1 121 ? -10.162 5.493 34.169 1.00 74.69 121 SER A O 1
ATOM 945 N N . CYS A 1 122 ? -10.912 6.068 32.129 1.00 73.25 122 CYS A N 1
ATOM 946 C CA . CYS A 1 122 ? -12.269 6.382 32.575 1.00 73.25 122 CYS A CA 1
ATOM 947 C C . CYS A 1 122 ? -12.996 5.153 33.116 1.00 73.25 122 CYS A C 1
ATOM 949 O O . CYS A 1 122 ? -13.678 5.266 34.129 1.00 73.25 122 CYS A O 1
ATOM 951 N N . PHE A 1 123 ? -12.839 3.987 32.486 1.00 75.12 123 PHE 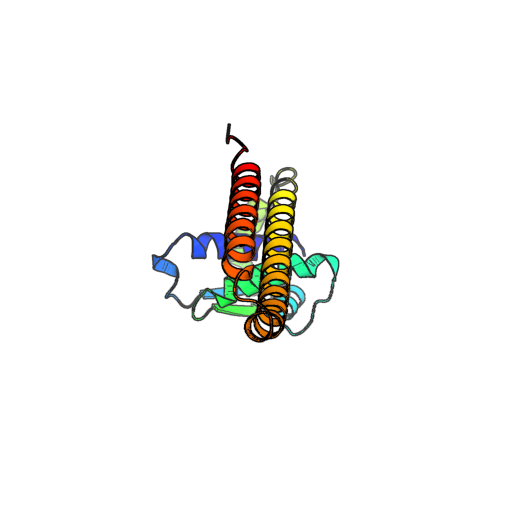A N 1
ATOM 952 C CA . PHE A 1 123 ? -13.463 2.758 32.969 1.00 75.12 123 PHE A CA 1
ATOM 953 C C . PHE A 1 123 ? -12.905 2.346 34.338 1.00 75.12 123 PHE A C 1
ATOM 955 O O . PHE A 1 123 ? -13.674 2.074 35.257 1.00 75.12 123 PHE A O 1
ATOM 962 N N . CYS A 1 124 ? -11.581 2.404 34.520 1.00 73.25 124 CYS A N 1
ATOM 963 C CA . CYS A 1 124 ? -10.943 2.118 35.806 1.00 73.25 124 CYS A CA 1
ATOM 964 C C . CYS A 1 124 ? -11.387 3.090 36.911 1.00 73.25 124 CYS A C 1
ATOM 966 O O . CYS A 1 124 ? -11.710 2.658 38.016 1.00 73.25 124 CYS A O 1
ATOM 968 N N . LEU A 1 125 ? -11.451 4.393 36.617 1.00 71.50 125 LEU A N 1
ATOM 969 C CA . LEU A 1 125 ? -11.919 5.401 37.574 1.00 71.50 125 LEU A CA 1
ATOM 970 C C . LEU A 1 125 ? -13.402 5.220 37.907 1.00 71.50 125 LEU A C 1
ATOM 972 O O . LEU A 1 125 ? -13.770 5.281 39.076 1.00 71.50 125 LEU A O 1
ATOM 976 N N . LEU A 1 126 ? -14.248 4.936 36.915 1.00 71.56 126 LEU A N 1
ATOM 977 C CA . LEU A 1 126 ? -15.669 4.678 37.135 1.00 71.56 126 LEU A CA 1
ATOM 978 C C . LEU A 1 126 ? -15.873 3.462 38.053 1.00 71.56 126 LEU A C 1
ATOM 980 O O . LEU A 1 126 ? -16.656 3.542 38.996 1.00 71.56 126 LEU A O 1
ATOM 984 N N . CYS A 1 127 ? -15.128 2.372 37.840 1.00 72.69 127 CYS A N 1
ATOM 985 C CA . CYS A 1 127 ? -15.194 1.181 38.691 1.00 72.69 127 CYS A CA 1
ATOM 986 C C . CYS A 1 127 ? -14.812 1.469 40.149 1.00 72.69 127 CYS A C 1
ATOM 988 O O . CYS A 1 127 ? -15.457 0.951 41.057 1.00 72.69 127 CYS A O 1
ATOM 990 N N . VAL A 1 128 ? -13.801 2.310 40.388 1.00 72.62 128 VAL A N 1
ATOM 991 C CA . VAL A 1 128 ? -13.384 2.683 41.750 1.00 72.62 128 VAL A CA 1
ATOM 992 C C . VAL A 1 128 ? -14.388 3.642 42.397 1.00 72.62 128 VAL A C 1
ATOM 994 O O . VAL A 1 128 ? -14.681 3.516 43.582 1.00 72.62 128 VAL A O 1
ATOM 997 N N . PHE A 1 129 ? -14.961 4.580 41.641 1.00 65.19 129 PHE A N 1
ATOM 998 C CA . PHE A 1 129 ? -15.810 5.636 42.202 1.00 65.19 129 PHE A CA 1
ATOM 999 C C . PHE A 1 129 ? -17.279 5.248 42.398 1.00 65.19 129 PHE A C 1
ATOM 1001 O O . PHE A 1 129 ? -17.900 5.741 43.342 1.00 65.19 129 PHE A O 1
ATOM 1008 N N . VAL A 1 130 ? -17.826 4.333 41.587 1.00 64.00 130 VAL A N 1
ATOM 1009 C CA . VAL A 1 130 ? -19.183 3.777 41.788 1.00 64.00 130 VAL A CA 1
ATOM 1010 C C . VAL A 1 130 ? -19.312 3.086 43.154 1.00 64.00 130 VAL A C 1
ATOM 1012 O O . VAL A 1 130 ? -20.406 3.014 43.705 1.00 64.00 130 VAL A O 1
ATOM 1015 N N . LEU A 1 131 ? -18.195 2.658 43.748 1.00 65.62 131 LEU A N 1
ATOM 1016 C CA . LEU A 1 131 ? -18.156 2.082 45.091 1.00 65.62 131 LEU A CA 1
ATOM 1017 C C . LEU A 1 131 ? -18.177 3.117 46.231 1.00 65.62 131 LEU A C 1
ATOM 1019 O O . LEU A 1 131 ? -18.491 2.732 47.354 1.00 65.62 131 LEU A O 1
ATOM 1023 N N . PHE A 1 132 ? -17.855 4.397 45.990 1.00 65.12 132 PHE A N 1
ATOM 1024 C CA . PHE A 1 132 ? -17.502 5.313 47.086 1.00 65.12 132 PHE A CA 1
ATOM 1025 C C . PHE A 1 132 ? -18.245 6.654 47.159 1.00 65.12 132 PHE A C 1
ATOM 1027 O O . PHE A 1 132 ? -18.221 7.245 48.238 1.00 65.12 132 PHE A O 1
ATOM 1034 N N . CYS A 1 133 ? -18.909 7.178 46.114 1.00 62.81 133 CYS A N 1
ATOM 1035 C CA . CYS A 1 133 ? -19.617 8.462 46.282 1.00 62.81 133 CYS A CA 1
ATOM 1036 C C . CYS A 1 133 ? -20.673 8.802 45.201 1.00 62.81 133 CYS A C 1
ATOM 1038 O O . CYS A 1 133 ? -20.331 8.867 44.019 1.00 62.81 133 CYS A O 1
ATOM 1040 N N . PRO A 1 134 ? -21.928 9.146 45.568 1.00 64.44 134 PRO A N 1
ATOM 1041 C CA . PRO A 1 134 ? -22.981 9.511 44.608 1.00 64.44 134 PRO A CA 1
ATOM 1042 C C . PRO A 1 134 ? -22.815 10.905 43.961 1.00 64.44 134 PRO A C 1
ATOM 1044 O O . PRO A 1 134 ? -23.448 11.185 42.947 1.00 64.44 134 PRO A O 1
ATOM 1047 N N . GLY A 1 135 ? -21.941 11.778 44.480 1.00 67.12 135 GLY A N 1
ATOM 1048 C CA . GLY A 1 135 ? -21.705 13.124 43.923 1.00 67.12 135 GLY A CA 1
ATOM 1049 C C . GLY A 1 135 ? -20.845 13.173 42.648 1.00 67.12 135 GLY A C 1
ATOM 1050 O O . GLY A 1 135 ? -20.689 14.233 42.044 1.00 67.12 135 GLY A O 1
ATOM 1051 N N . PHE A 1 136 ? -20.274 12.044 42.219 1.00 66.38 136 PHE A N 1
ATOM 1052 C CA . PHE A 1 136 ? -19.251 12.000 41.165 1.00 66.38 136 PHE A CA 1
ATOM 1053 C C . PHE A 1 136 ? -19.808 12.086 39.731 1.00 66.38 136 PHE A C 1
ATOM 1055 O O . PHE A 1 136 ? -19.086 12.433 38.795 1.00 66.38 136 PHE A O 1
ATOM 1062 N N . LEU A 1 137 ? -21.109 11.831 39.550 1.00 68.00 137 LEU A N 1
ATOM 1063 C CA . LEU A 1 137 ? -21.765 11.882 38.237 1.00 68.00 137 LEU A CA 1
ATOM 1064 C C . LEU A 1 137 ? -21.675 13.271 37.587 1.00 68.00 137 LEU A C 1
ATOM 1066 O O . LEU A 1 137 ? -21.525 13.370 36.371 1.00 68.00 137 LEU A O 1
ATOM 1070 N N . PHE A 1 138 ? -21.686 14.339 38.389 1.00 71.31 138 PHE A N 1
ATOM 1071 C CA . PHE A 1 138 ? -21.584 15.707 37.882 1.00 71.31 138 PHE A CA 1
ATOM 1072 C C . PHE A 1 138 ? -20.182 16.030 37.341 1.00 71.31 138 PHE A C 1
ATOM 1074 O O . PHE A 1 138 ? -20.051 16.577 36.249 1.00 71.31 138 PHE A O 1
ATOM 1081 N N . LEU A 1 139 ? -19.125 15.622 38.051 1.00 71.31 139 LEU A N 1
ATOM 1082 C CA . LEU A 1 139 ? -17.736 15.789 37.601 1.00 71.31 139 LEU A CA 1
ATOM 1083 C C . LEU A 1 139 ? -17.445 14.973 36.338 1.00 71.31 139 LEU A C 1
ATOM 1085 O O . LEU A 1 139 ? -16.781 15.466 35.428 1.00 71.31 139 LEU A O 1
ATOM 1089 N N . CYS A 1 140 ? -17.992 13.758 36.249 1.00 72.81 140 CYS A N 1
ATOM 1090 C CA . CYS A 1 140 ? -17.877 12.933 35.050 1.00 72.81 140 CYS A CA 1
ATOM 1091 C C . CYS A 1 140 ? -18.560 13.598 33.843 1.00 72.81 140 CYS A C 1
ATOM 1093 O O . CYS A 1 140 ? -17.981 13.652 32.760 1.00 72.81 140 CYS A O 1
ATOM 1095 N N . TRP A 1 141 ? -19.745 14.185 34.037 1.00 74.50 141 TRP A N 1
ATOM 1096 C CA . TRP A 1 141 ? -20.460 14.899 32.978 1.00 74.50 141 TRP A CA 1
ATOM 1097 C C . TRP A 1 141 ? -19.717 16.155 32.491 1.00 74.50 141 TRP A C 1
ATOM 1099 O O . TRP A 1 141 ? -19.545 16.333 31.284 1.00 74.50 141 TRP A O 1
ATOM 1109 N N . VAL A 1 142 ? -19.195 16.980 33.409 1.00 74.62 142 VAL A N 1
ATOM 1110 C CA . VAL A 1 142 ? -18.377 18.162 33.067 1.00 74.62 142 VAL A CA 1
ATOM 1111 C C . VAL A 1 142 ? -17.114 17.754 32.305 1.00 74.62 142 VAL A C 1
ATOM 1113 O O . VAL A 1 142 ? -16.742 18.398 31.323 1.00 74.62 142 VAL A O 1
ATOM 1116 N N . TRP A 1 143 ? -16.479 16.652 32.706 1.00 75.81 143 TRP A N 1
ATOM 1117 C CA . TRP A 1 143 ? -15.274 16.154 32.053 1.00 75.81 143 TRP A CA 1
ATOM 1118 C C . TRP A 1 143 ? -15.541 15.628 30.635 1.00 75.81 143 TRP A C 1
ATOM 1120 O O . TRP A 1 143 ? -14.795 15.943 29.709 1.00 75.81 143 TRP A O 1
ATOM 1130 N N . VAL A 1 144 ? -16.634 14.884 30.429 1.00 79.12 144 VAL A N 1
ATOM 1131 C CA . VAL A 1 144 ? -17.051 14.429 29.090 1.00 79.12 144 VAL A CA 1
ATOM 1132 C C . VAL A 1 144 ? -17.311 15.623 28.169 1.00 79.12 144 VAL A C 1
ATOM 1134 O O . VAL A 1 144 ? -16.848 15.620 27.027 1.00 79.12 144 VAL A O 1
ATOM 1137 N N . HIS A 1 145 ? -17.973 16.671 28.667 1.00 71.50 145 HIS A N 1
ATOM 1138 C CA . HIS A 1 145 ? -18.189 17.905 27.909 1.00 71.50 145 HIS A CA 1
ATOM 1139 C C . HIS A 1 145 ? -16.878 18.617 27.553 1.00 71.50 145 HIS A C 1
ATOM 1141 O O . HIS A 1 145 ? -16.713 19.074 26.422 1.00 71.50 145 HIS A O 1
ATOM 1147 N N . PHE A 1 146 ? -15.921 18.671 28.483 1.00 76.12 146 PHE A N 1
ATOM 1148 C CA . PHE A 1 146 ? -14.605 19.255 28.232 1.00 76.12 146 PHE A CA 1
ATOM 1149 C C . PHE A 1 146 ? -13.837 18.491 27.142 1.00 76.12 146 PHE A C 1
ATOM 1151 O O . PHE A 1 146 ? -13.314 19.103 26.210 1.00 76.12 146 PHE A O 1
ATOM 1158 N N . CYS A 1 147 ? -13.837 17.154 27.192 1.00 76.38 147 CYS A N 1
ATOM 1159 C CA . CYS A 1 147 ? -13.241 16.321 26.147 1.00 76.38 147 CYS A CA 1
ATOM 1160 C C . CYS A 1 147 ? -13.910 16.543 24.785 1.00 76.38 147 CYS A C 1
ATOM 1162 O O . CYS A 1 147 ? -13.211 16.673 23.782 1.00 76.38 147 CYS A O 1
ATOM 1164 N N . PHE A 1 148 ? -15.240 16.646 24.738 1.00 72.75 148 PHE A N 1
ATOM 1165 C CA . PHE A 1 148 ? -15.967 16.908 23.493 1.00 72.75 148 PHE A CA 1
ATOM 1166 C C . PHE A 1 148 ? -15.597 18.272 22.884 1.00 72.75 148 PHE A C 1
ATOM 1168 O O . PHE A 1 148 ? -15.378 18.371 21.676 1.00 72.75 148 PHE A O 1
ATOM 1175 N N . CYS A 1 149 ? -15.438 19.305 23.720 1.00 73.12 149 CYS A N 1
ATOM 1176 C CA . CYS A 1 149 ? -14.960 20.621 23.291 1.00 73.12 149 CYS A CA 1
ATOM 1177 C C . CYS A 1 149 ? -13.533 20.573 22.730 1.00 73.12 149 CYS A C 1
ATOM 1179 O O . CYS A 1 149 ? -13.277 21.179 21.693 1.00 73.12 149 CYS A O 1
ATOM 1181 N N . ILE A 1 150 ? -12.616 19.831 23.362 1.00 72.31 150 ILE A N 1
ATOM 1182 C CA . ILE A 1 150 ? -11.241 19.666 22.859 1.00 72.31 150 ILE A CA 1
ATOM 1183 C C . ILE A 1 150 ? -11.252 18.975 21.489 1.00 72.31 150 ILE A C 1
ATOM 1185 O O . ILE A 1 150 ? -10.597 19.449 20.564 1.00 72.31 150 ILE A O 1
ATOM 1189 N N . ILE A 1 151 ? -12.035 17.905 21.324 1.00 71.38 151 ILE A N 1
ATOM 1190 C CA . ILE A 1 151 ? -12.155 17.185 20.045 1.00 71.38 151 ILE A CA 1
ATOM 1191 C C . ILE A 1 151 ? -12.662 18.121 18.939 1.00 71.38 151 ILE A C 1
ATOM 1193 O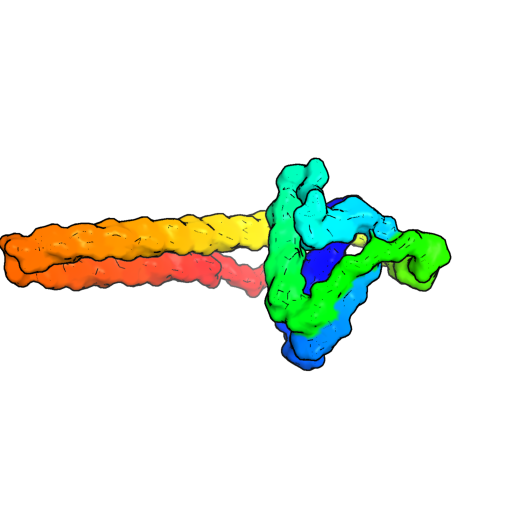 O . ILE A 1 151 ? -12.094 18.140 17.848 1.00 71.38 151 ILE A O 1
ATOM 1197 N N . HIS A 1 152 ? -13.676 18.942 19.224 1.00 66.12 152 HIS A N 1
ATOM 1198 C CA . HIS A 1 152 ? -14.176 19.939 18.273 1.00 66.12 152 HIS A CA 1
ATOM 1199 C C . HIS A 1 152 ? -13.140 21.021 17.943 1.00 66.12 152 HIS A C 1
ATOM 1201 O O . HIS A 1 152 ? -13.020 21.416 16.783 1.00 66.12 152 HIS A O 1
ATOM 1207 N N . LEU A 1 153 ? -12.367 21.476 18.932 1.00 67.75 153 LEU A N 1
ATOM 1208 C CA . LEU A 1 153 ? -11.311 22.469 18.733 1.00 67.75 153 LEU A CA 1
ATOM 1209 C C . LEU A 1 153 ? -10.214 21.932 17.798 1.00 67.75 153 LEU A C 1
ATOM 1211 O O . LEU A 1 153 ? -9.805 22.617 16.862 1.00 67.75 153 LEU A O 1
ATOM 1215 N N . PHE A 1 154 ? -9.791 20.680 17.999 1.00 61.41 154 PHE A N 1
ATOM 1216 C CA . PHE A 1 154 ? -8.812 20.015 17.135 1.00 61.41 154 PHE A CA 1
ATOM 1217 C C . PHE A 1 154 ? -9.374 19.696 15.743 1.00 61.41 154 PHE A C 1
ATOM 1219 O O . PHE A 1 154 ? -8.675 19.891 14.749 1.00 61.41 154 PHE A O 1
ATOM 1226 N N . GLY A 1 155 ? -10.644 19.287 15.647 1.00 59.28 155 GLY A N 1
ATOM 1227 C CA . GLY A 1 155 ? -11.329 19.078 14.369 1.00 59.28 155 GLY A CA 1
ATOM 1228 C C . GLY A 1 155 ? -11.407 20.351 13.517 1.00 59.28 155 GLY A C 1
ATOM 1229 O O . GLY A 1 155 ? -11.178 20.295 12.310 1.00 59.28 155 GLY A O 1
ATOM 1230 N N . CYS A 1 156 ? -11.636 21.514 14.138 1.00 56.59 156 CYS A N 1
ATOM 1231 C CA . CYS A 1 156 ? -11.620 22.808 13.449 1.00 56.59 156 CYS A CA 1
ATOM 1232 C C . CYS A 1 156 ? -10.219 23.217 12.966 1.00 56.59 156 CYS A C 1
ATOM 1234 O O . CYS A 1 156 ? -10.093 23.747 11.861 1.00 56.59 156 CYS A O 1
ATOM 1236 N N . CYS A 1 157 ? -9.159 22.940 13.732 1.00 53.69 157 CYS A N 1
ATOM 1237 C CA . CYS A 1 157 ? -7.786 23.243 13.309 1.00 53.69 157 CYS A CA 1
ATOM 1238 C C . CYS A 1 157 ? -7.329 22.408 12.100 1.00 53.69 157 CYS A C 1
ATOM 1240 O O . CYS A 1 157 ? -6.515 22.877 11.309 1.00 53.69 157 CYS A O 1
ATOM 1242 N N . CYS A 1 158 ? -7.874 21.203 11.911 1.00 52.47 158 CYS A N 1
ATOM 1243 C CA . CYS A 1 158 ? -7.607 20.386 10.724 1.00 52.47 158 CYS A CA 1
ATOM 1244 C C . CYS A 1 158 ? -8.445 20.788 9.490 1.00 52.47 158 CYS A C 1
ATOM 1246 O O . CYS A 1 158 ? -8.124 20.356 8.385 1.00 52.47 158 CYS A O 1
ATOM 1248 N N . GLY A 1 159 ? -9.489 21.613 9.655 1.00 47.81 159 GLY A N 1
ATOM 1249 C CA . GLY A 1 159 ? -10.408 22.034 8.586 1.00 47.81 159 GLY A CA 1
ATOM 1250 C C . GLY A 1 159 ? -10.104 23.388 7.926 1.00 47.81 159 GLY A C 1
ATOM 1251 O O . GLY A 1 159 ? -10.713 23.709 6.910 1.00 47.81 159 GLY A O 1
ATOM 1252 N N . PHE A 1 160 ? -9.167 24.183 8.452 1.00 41.16 160 PHE A N 1
ATOM 1253 C CA . PHE A 1 160 ? -8.810 25.502 7.907 1.00 41.16 160 PHE A CA 1
ATOM 1254 C C . PHE A 1 160 ? -7.493 25.465 7.116 1.00 41.16 160 PHE A C 1
ATOM 1256 O O . PHE A 1 160 ? -6.452 25.939 7.560 1.00 41.16 160 PHE A O 1
ATOM 1263 N N . LEU A 1 161 ? -7.543 24.936 5.895 1.00 40.62 161 LEU A N 1
ATOM 1264 C CA . LEU A 1 161 ? -6.613 25.323 4.832 1.00 40.62 161 LEU A CA 1
ATOM 1265 C C . LEU A 1 161 ? -7.465 25.598 3.588 1.00 40.62 161 LEU A C 1
ATOM 1267 O O . LEU A 1 161 ? -7.907 24.640 2.951 1.00 40.62 161 LEU A O 1
ATOM 1271 N N . PRO A 1 162 ? -7.764 26.870 3.265 1.00 38.88 162 PRO A N 1
ATOM 1272 C CA . PRO A 1 162 ? -8.525 27.180 2.067 1.00 38.88 162 PRO A CA 1
ATOM 1273 C C . PRO A 1 162 ? -7.728 26.700 0.851 1.00 38.88 162 PRO A C 1
ATOM 1275 O O . PRO A 1 162 ? -6.558 27.044 0.682 1.00 38.88 162 PRO A O 1
ATOM 1278 N N . PHE A 1 163 ? -8.364 25.870 0.029 1.00 38.31 163 PHE A N 1
ATOM 1279 C CA . PHE A 1 163 ? -7.939 25.631 -1.343 1.00 38.31 163 PHE A CA 1
ATOM 1280 C C . PHE A 1 163 ? -8.200 26.924 -2.128 1.00 38.31 163 PHE A C 1
ATOM 1282 O O . PHE A 1 163 ? -9.340 27.215 -2.488 1.00 38.31 163 PHE A O 1
ATOM 1289 N N . GLN A 1 164 ? -7.143 27.702 -2.345 1.00 37.09 164 GLN A N 1
ATOM 1290 C CA . GLN A 1 164 ? -7.001 28.612 -3.480 1.00 37.09 164 GLN A CA 1
ATOM 1291 C C . GLN A 1 164 ? -5.738 28.222 -4.238 1.00 37.09 164 GLN A C 1
ATOM 1293 O O . GLN A 1 164 ? -4.734 27.888 -3.564 1.00 37.09 164 GLN A O 1
#

Radius of gyration: 23.21 Å; chains: 1; bounding box: 37×40×72 Å

Secondary structure (DSSP, 8-state):
-HHHHHHHHHHHHHHHT-GGGTTS-EEEEES-HHHHHHHHTS----GGGHHHHHHHHHHHHHSTTEEEEE--GGG-HHHHHHHHHHTTT-SSSTHHHHHHHHHHHHHHHHHHHHHHHHHHHHHHHHHHHTTT-TTHHHHHHHHHHHHHHHHHHHHHHHH-----

Foldseek 3Di:
DVVVLVVLLVVLVVCVVPPVNLQPAEEAEDQDPVLQCLLVVNDVVDPVCNVSSVSSNVSQVSRPHYYYDYDHVVVVVVVVVVVVVVVPPPDDPDPPPVVLVVVVVVVVVVVVVCVVVVVVVVVVVCVVPVVPDPVCVVVVVVVVVVVVVVVVVVVVVNVPDDDD

Organism: NCBI:txid168575

Sequence (164 aa):
MPTQLNFMLSTCQLIASMPSLADRYVQFVSDSKAAVSWVNGEDFGNLNLVELIYDVRLHLFNLKGLSIAFRPRGSNSVTDSLAKPGSSQVGDGLSRGMFKLAACLHCFFCFFLFWVVFKVSCFCLLCVFVLFCPGFLFLCWVWVHFCFCIIHLFGCCCGFLPFQ

pLDDT: mean 73.84, std 14.77, range [37.09, 93.81]